Protein AF-A0A7V2DHE0-F1 (afdb_monomer)

Structure (mmCIF, N/CA/C/O backbone):
data_AF-A0A7V2DHE0-F1
#
_entry.id   AF-A0A7V2DHE0-F1
#
loop_
_atom_site.group_PDB
_atom_site.id
_atom_site.type_symbol
_atom_site.label_atom_id
_atom_site.label_alt_id
_atom_site.label_comp_id
_atom_site.label_asym_id
_atom_site.label_entity_id
_atom_site.label_seq_id
_atom_site.pdbx_PDB_ins_code
_atom_site.Cartn_x
_atom_site.Cartn_y
_atom_site.Cartn_z
_atom_site.occupancy
_atom_site.B_iso_or_equiv
_atom_site.auth_seq_id
_atom_site.auth_comp_id
_atom_site.auth_asym_id
_atom_site.auth_atom_id
_atom_site.pdbx_PDB_model_num
ATOM 1 N N . MET A 1 1 ? -11.440 -14.604 -22.301 1.00 36.59 1 MET A N 1
ATOM 2 C CA . MET A 1 1 ? -11.048 -14.947 -20.916 1.00 36.59 1 MET A CA 1
ATOM 3 C C . MET A 1 1 ? -11.061 -13.675 -20.069 1.00 36.59 1 MET A C 1
ATOM 5 O O . MET A 1 1 ? -10.007 -13.127 -19.804 1.00 36.59 1 MET A O 1
ATOM 9 N N . GLY A 1 2 ? -12.243 -13.151 -19.722 1.00 40.34 2 GLY A N 1
ATOM 10 C CA . GLY A 1 2 ? -12.380 -11.818 -19.103 1.00 40.34 2 GLY A CA 1
ATOM 11 C C . GLY A 1 2 ? -13.391 -11.744 -17.956 1.00 40.34 2 GLY A C 1
ATOM 12 O O . GLY A 1 2 ? -13.823 -10.658 -17.598 1.00 40.34 2 GLY A O 1
ATOM 13 N N . GLU A 1 3 ? -13.788 -12.885 -17.387 1.00 38.72 3 GLU A N 1
ATOM 14 C CA . GLU A 1 3 ? -14.808 -12.954 -16.323 1.00 38.72 3 GLU A CA 1
ATOM 15 C C . GLU A 1 3 ? -14.243 -13.371 -14.950 1.00 38.72 3 GLU A C 1
ATOM 17 O O . GLU A 1 3 ? -14.997 -13.620 -14.016 1.00 38.72 3 GLU A O 1
ATOM 22 N N . VAL A 1 4 ? -12.915 -13.407 -14.778 1.00 37.34 4 VAL A N 1
ATOM 23 C CA . VAL A 1 4 ? -12.253 -13.978 -13.580 1.00 37.34 4 VAL A CA 1
ATOM 24 C C . VAL A 1 4 ? -11.624 -12.903 -12.677 1.00 37.34 4 VAL A C 1
ATOM 26 O O . VAL A 1 4 ? -10.609 -13.127 -12.030 1.00 37.34 4 VAL A O 1
ATOM 29 N N . 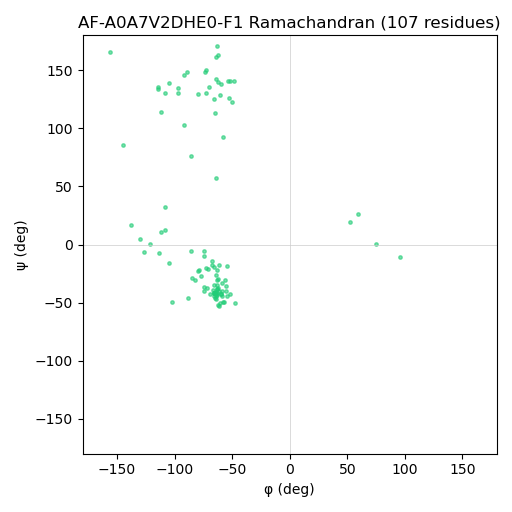LEU A 1 5 ? -12.216 -11.708 -12.612 1.00 39.50 5 LEU A N 1
ATOM 30 C CA . LEU A 1 5 ? -11.817 -10.680 -11.632 1.00 39.50 5 LEU A CA 1
ATOM 31 C C . LEU A 1 5 ? -12.956 -10.230 -10.711 1.00 39.50 5 LEU A C 1
ATOM 33 O O . LEU A 1 5 ? -12.734 -9.419 -9.821 1.00 39.50 5 LEU A O 1
ATOM 37 N N . LYS A 1 6 ? -14.165 -10.791 -10.849 1.00 41.66 6 LYS A N 1
ATOM 38 C CA . LYS A 1 6 ? -15.304 -10.429 -9.986 1.00 41.66 6 LYS A CA 1
ATOM 39 C C . LYS A 1 6 ? -15.384 -11.210 -8.668 1.00 41.66 6 LYS A C 1
ATOM 41 O O . LYS A 1 6 ? -16.233 -10.889 -7.848 1.00 41.66 6 LYS A O 1
ATOM 46 N N . SER A 1 7 ? -14.529 -12.212 -8.439 1.00 34.78 7 SER A N 1
ATOM 47 C CA . SER A 1 7 ? -14.656 -13.102 -7.268 1.00 34.78 7 SER A CA 1
ATOM 48 C C . SER A 1 7 ? -13.386 -13.306 -6.437 1.00 34.78 7 SER A C 1
ATOM 50 O O . SER A 1 7 ? -13.404 -14.138 -5.533 1.00 34.78 7 SER A O 1
ATOM 52 N N . LYS A 1 8 ? -12.276 -12.613 -6.731 1.00 41.91 8 LYS A N 1
ATOM 53 C CA . LYS A 1 8 ? -11.008 -12.834 -6.006 1.00 41.91 8 LYS A CA 1
ATOM 54 C C . LYS A 1 8 ? -10.933 -12.145 -4.646 1.00 41.91 8 LYS A C 1
ATOM 56 O O . LYS A 1 8 ? -10.194 -12.619 -3.791 1.00 41.91 8 LYS A O 1
ATOM 61 N N . TYR A 1 9 ? -11.717 -11.095 -4.427 1.00 44.19 9 TYR A N 1
ATOM 62 C CA . TYR A 1 9 ? -11.903 -10.547 -3.092 1.00 44.19 9 TYR A CA 1
ATOM 63 C C . TYR A 1 9 ? -13.126 -11.232 -2.497 1.00 44.19 9 TYR A C 1
ATOM 65 O O . TYR A 1 9 ? -14.248 -10.942 -2.925 1.00 44.19 9 TYR A O 1
ATOM 73 N N . PRO A 1 10 ? -12.956 -12.208 -1.589 1.00 44.38 10 PRO A N 1
ATOM 74 C CA . PRO A 1 10 ? -14.096 -12.730 -0.862 1.00 44.38 10 PRO A CA 1
ATOM 75 C C . PRO A 1 10 ? -14.843 -11.543 -0.249 1.00 44.38 10 PRO A C 1
ATOM 77 O O . PRO A 1 10 ? -14.216 -10.602 0.234 1.00 44.38 10 PRO A O 1
ATOM 80 N N . MET A 1 11 ? -16.176 -11.601 -0.266 1.00 47.59 11 MET A N 1
ATOM 81 C CA . MET A 1 11 ? -17.062 -10.747 0.532 1.00 47.59 11 MET A CA 1
ATOM 82 C C . MET A 1 11 ? -16.817 -11.042 2.026 1.00 47.59 11 MET A C 1
ATOM 84 O O . MET A 1 11 ? -17.699 -11.502 2.753 1.00 47.59 11 MET A O 1
ATOM 88 N N . ILE A 1 12 ? -15.574 -10.887 2.483 1.00 53.31 12 ILE A N 1
ATOM 89 C CA . ILE A 1 12 ? -15.214 -10.862 3.884 1.00 53.31 12 ILE A CA 1
ATOM 90 C C . ILE A 1 12 ? -15.908 -9.610 4.364 1.00 53.31 12 ILE A C 1
ATOM 92 O O . ILE A 1 12 ? -15.577 -8.513 3.938 1.00 53.31 12 ILE A O 1
ATOM 96 N N . ARG A 1 13 ? -16.911 -9.782 5.223 1.00 61.75 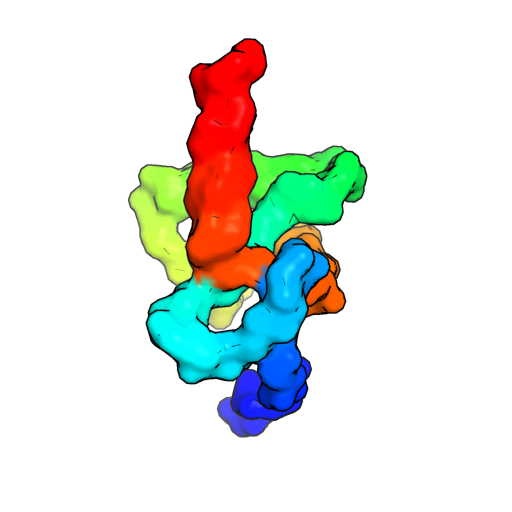13 ARG A N 1
ATOM 97 C CA . ARG A 1 13 ? -17.417 -8.676 6.029 1.00 61.75 13 ARG A CA 1
ATOM 98 C C . ARG A 1 13 ? -16.229 -8.159 6.824 1.00 61.75 13 ARG A C 1
ATOM 100 O O . ARG A 1 13 ? -15.907 -8.730 7.874 1.00 61.75 13 ARG A O 1
ATOM 107 N N . ASN A 1 14 ? -15.540 -7.161 6.281 1.00 73.75 14 ASN A N 1
ATOM 108 C CA . ASN A 1 14 ? -14.374 -6.601 6.914 1.00 73.75 14 ASN A CA 1
ATOM 109 C C . ASN A 1 14 ? -14.814 -6.064 8.265 1.00 73.75 14 ASN A C 1
ATOM 111 O O . ASN A 1 14 ? -15.912 -5.528 8.429 1.00 73.75 14 ASN A O 1
ATOM 115 N N . LYS A 1 15 ? -13.979 -6.304 9.270 1.00 86.69 15 LYS A N 1
ATOM 116 C CA . LYS A 1 15 ? -14.180 -5.746 10.599 1.00 86.69 15 LYS A CA 1
ATOM 117 C C . LYS A 1 15 ? -13.050 -4.790 10.870 1.00 86.69 15 LYS A C 1
ATOM 119 O O . LYS A 1 15 ? -11.896 -5.160 10.661 1.00 86.69 15 LYS A O 1
ATOM 124 N N . CYS A 1 16 ? -13.392 -3.619 11.387 1.00 87.56 16 CYS A N 1
ATOM 125 C CA . CYS A 1 16 ? -12.423 -2.668 11.879 1.00 87.56 16 CYS A CA 1
ATOM 126 C C . CYS A 1 16 ? -11.519 -3.386 12.881 1.00 87.56 16 CYS A C 1
ATOM 128 O O . CYS A 1 16 ? -12.008 -4.006 13.830 1.00 87.56 16 CYS A O 1
ATOM 130 N N . ARG A 1 17 ? -10.204 -3.322 12.673 1.00 86.50 17 ARG A N 1
ATOM 131 C CA . ARG A 1 17 ? -9.240 -3.979 13.562 1.00 86.50 17 ARG A CA 1
ATOM 132 C C . ARG A 1 17 ? -9.295 -3.430 14.992 1.00 86.50 17 ARG A C 1
ATOM 134 O O . ARG A 1 17 ? -9.011 -4.173 15.922 1.00 86.50 17 ARG A O 1
ATOM 141 N N . ASP A 1 18 ? -9.662 -2.155 15.141 1.00 88.12 18 ASP A N 1
ATOM 142 C CA . ASP A 1 18 ? -9.610 -1.432 16.413 1.00 88.12 18 ASP A CA 1
ATOM 143 C C . ASP A 1 18 ? -10.901 -1.592 17.225 1.00 88.12 18 ASP A C 1
ATOM 145 O O . ASP A 1 18 ? -10.847 -1.848 18.423 1.00 88.12 18 ASP A O 1
ATOM 149 N N . CYS A 1 19 ? -12.070 -1.434 16.594 1.00 88.56 19 CYS A N 1
ATOM 150 C CA . CYS A 1 19 ? -13.363 -1.470 17.292 1.00 88.56 19 CYS A CA 1
ATOM 151 C C . CYS A 1 19 ? -14.248 -2.669 16.924 1.00 88.56 19 CYS A C 1
ATOM 153 O O . CYS A 1 19 ? -15.303 -2.858 17.522 1.00 88.56 19 CYS A O 1
ATOM 155 N N . GLY A 1 20 ? -13.862 -3.478 15.933 1.00 87.00 20 GLY A N 1
ATOM 156 C CA . GLY A 1 20 ? -14.632 -4.644 15.491 1.00 87.00 20 GLY A CA 1
ATOM 157 C C . GLY A 1 20 ? -15.885 -4.342 14.657 1.00 87.00 20 GLY A C 1
ATOM 158 O O . GLY A 1 20 ? -16.561 -5.298 14.259 1.00 87.00 20 GLY A O 1
ATOM 159 N N . LYS A 1 21 ? -16.183 -3.06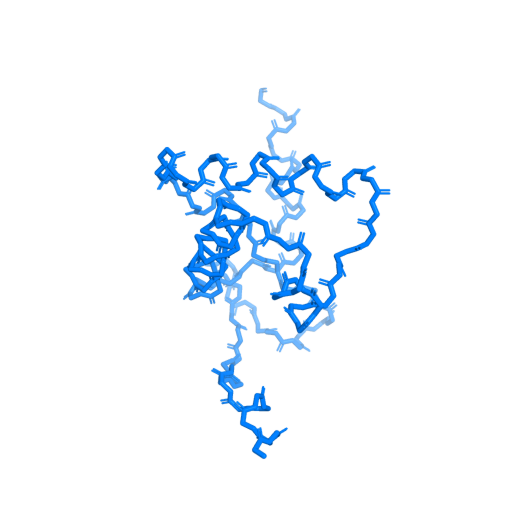1 14.377 1.00 88.12 21 LYS A N 1
ATOM 160 C CA . LYS A 1 21 ? -17.297 -2.597 13.523 1.00 88.12 21 LYS A CA 1
ATOM 161 C C . LYS A 1 21 ? -17.260 -3.263 12.149 1.00 88.12 21 LYS A C 1
ATOM 163 O O . LYS A 1 21 ? -16.166 -3.446 11.621 1.00 88.12 21 LYS A O 1
ATOM 168 N N . ARG A 1 22 ? -18.411 -3.645 11.580 1.00 84.69 22 ARG A N 1
ATOM 169 C CA . ARG A 1 22 ? -18.472 -4.314 10.270 1.00 84.69 22 ARG A CA 1
ATOM 170 C C . ARG A 1 22 ? -18.643 -3.308 9.141 1.00 84.69 22 ARG A C 1
ATOM 172 O O . ARG A 1 22 ? -19.316 -2.297 9.300 1.00 84.69 22 ARG A O 1
ATOM 179 N N . GLU A 1 23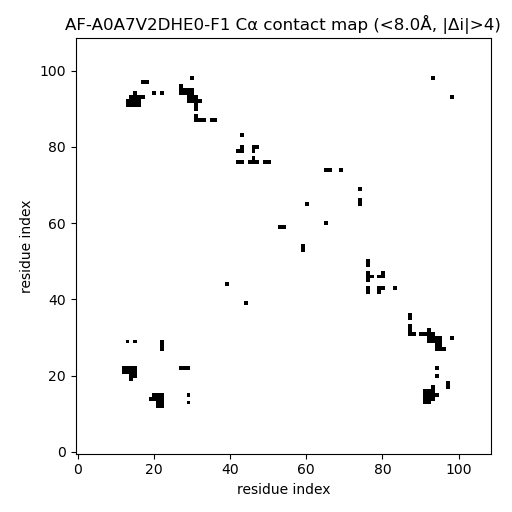 ? -18.047 -3.621 8.003 1.00 74.31 23 GLU A N 1
ATOM 180 C CA . GLU A 1 23 ? -18.235 -2.867 6.769 1.00 74.31 23 GLU A CA 1
ATOM 181 C C . GLU A 1 23 ? -19.715 -2.888 6.360 1.00 74.31 23 GLU A C 1
ATOM 183 O O . GLU A 1 23 ? -20.345 -3.951 6.343 1.00 74.31 23 GLU A O 1
ATOM 188 N N . GLY A 1 24 ? -20.272 -1.701 6.105 1.00 72.56 24 GLY A N 1
ATOM 189 C CA . GLY A 1 24 ? -21.705 -1.480 5.883 1.00 72.56 24 GLY A CA 1
ATOM 190 C C . GLY A 1 24 ? -22.499 -1.038 7.122 1.00 72.56 24 GLY A C 1
ATOM 191 O O . GLY A 1 24 ? -23.637 -0.599 6.965 1.00 72.56 24 GLY A O 1
ATOM 192 N N . ASP A 1 25 ? -21.920 -1.092 8.328 1.00 67.88 25 ASP A N 1
ATOM 193 C CA . ASP A 1 25 ? -22.527 -0.487 9.521 1.00 67.88 25 ASP A CA 1
ATOM 194 C C . ASP A 1 25 ? -22.267 1.040 9.520 1.00 67.88 25 ASP A C 1
ATOM 196 O O . ASP A 1 25 ? -21.137 1.499 9.349 1.00 67.88 25 ASP A O 1
ATOM 200 N N . ASP A 1 26 ? -23.318 1.841 9.709 1.00 70.38 26 ASP A N 1
ATOM 201 C CA . ASP A 1 26 ? -23.336 3.320 9.771 1.00 70.38 26 ASP A CA 1
ATOM 202 C C . ASP A 1 26 ? -22.672 4.096 8.613 1.00 70.38 26 ASP A C 1
ATOM 204 O O . ASP A 1 26 ? -22.380 5.277 8.773 1.00 70.38 26 ASP A O 1
ATOM 208 N N . SER A 1 27 ? -22.461 3.481 7.446 1.00 74.19 27 SER A N 1
ATOM 209 C CA . SER A 1 27 ? -21.794 4.118 6.288 1.00 74.19 27 SER A CA 1
ATOM 210 C C . SER A 1 27 ? -20.360 4.610 6.562 1.00 74.19 27 SER A C 1
ATOM 212 O O . SER A 1 27 ? -19.908 5.537 5.902 1.00 74.19 27 SER A O 1
ATOM 214 N N . ASP A 1 28 ? -19.652 4.008 7.527 1.00 78.44 28 ASP A N 1
ATOM 215 C CA . ASP A 1 28 ? -18.217 4.273 7.735 1.00 78.44 28 ASP A CA 1
ATOM 216 C C . ASP A 1 28 ? -17.404 3.670 6.580 1.00 78.44 28 ASP A C 1
ATOM 218 O O . ASP A 1 28 ? -17.577 2.486 6.263 1.00 78.44 28 ASP A O 1
ATOM 222 N N . ASP A 1 29 ? -16.440 4.427 6.056 1.00 81.56 29 ASP A N 1
ATOM 223 C CA . ASP A 1 29 ? -15.438 3.902 5.128 1.00 81.56 29 ASP A CA 1
ATOM 224 C C . ASP A 1 29 ? -14.407 3.022 5.855 1.00 81.56 29 ASP A C 1
ATOM 226 O O . ASP A 1 29 ? -14.088 3.220 7.032 1.00 81.56 29 ASP A O 1
ATOM 230 N N . PHE A 1 30 ? -13.881 2.008 5.162 1.00 83.88 30 PHE A N 1
ATOM 231 C CA . PHE A 1 30 ? -12.899 1.062 5.699 1.00 83.88 30 PHE A CA 1
ATOM 232 C C . PHE A 1 30 ? -11.550 1.280 5.009 1.00 83.88 30 PHE A C 1
ATOM 234 O O . PHE A 1 30 ? -11.392 1.061 3.812 1.00 83.88 30 PHE A O 1
ATOM 241 N N . ILE A 1 31 ? -10.568 1.728 5.788 1.00 82.75 31 ILE A N 1
ATOM 242 C CA . ILE A 1 31 ? -9.289 2.256 5.318 1.00 82.75 31 ILE A CA 1
ATOM 243 C C . ILE A 1 31 ? -8.174 1.251 5.628 1.00 82.75 31 ILE A C 1
ATOM 245 O O . ILE A 1 31 ? -8.025 0.787 6.766 1.00 82.75 31 ILE A O 1
ATOM 249 N N . HIS A 1 32 ? -7.362 0.942 4.618 1.00 81.44 32 HIS A N 1
ATOM 250 C CA . HIS A 1 32 ? -6.071 0.280 4.788 1.00 81.44 32 HIS A CA 1
ATOM 251 C C . HIS A 1 32 ? -4.967 1.338 4.796 1.00 81.44 32 HIS A C 1
ATOM 253 O O . HIS A 1 32 ? -4.927 2.206 3.927 1.00 81.44 32 HIS A O 1
ATOM 259 N N . THR A 1 33 ? -4.080 1.277 5.780 1.00 73.56 33 THR A N 1
ATOM 260 C CA . THR A 1 33 ? -3.047 2.289 6.012 1.00 73.56 33 THR A CA 1
ATOM 261 C C . THR A 1 33 ? -1.663 1.699 5.779 1.00 73.56 33 THR A C 1
ATOM 263 O O . THR A 1 33 ? -1.363 0.594 6.233 1.00 73.56 33 THR A O 1
ATOM 266 N N . PHE A 1 34 ? -0.800 2.437 5.078 1.00 68.25 34 PHE A N 1
ATOM 267 C CA . PHE A 1 34 ? 0.583 2.013 4.836 1.00 68.25 34 PHE A CA 1
ATOM 268 C C . PHE A 1 34 ? 1.401 1.884 6.127 1.00 68.25 34 PHE A C 1
ATOM 270 O O . PHE A 1 34 ? 2.331 1.086 6.153 1.00 68.25 34 PHE A O 1
ATOM 277 N N . ASP A 1 35 ? 1.000 2.555 7.212 1.00 66.25 35 ASP A N 1
ATOM 278 C CA . ASP A 1 35 ? 1.578 2.418 8.562 1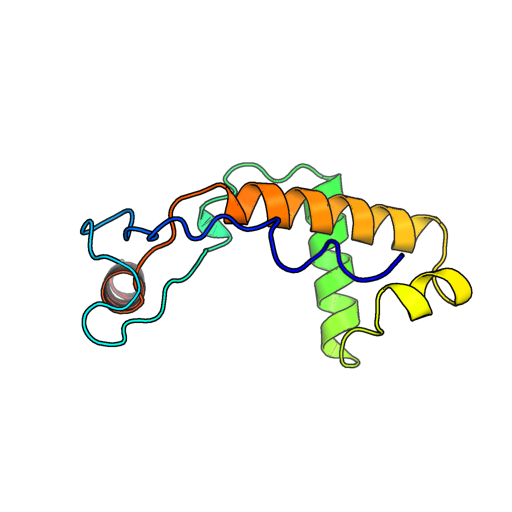.00 66.25 35 ASP A CA 1
ATOM 279 C C . ASP A 1 35 ? 1.590 0.963 9.068 1.00 66.25 35 ASP A C 1
ATOM 281 O O . ASP A 1 35 ? 2.310 0.595 9.995 1.00 66.25 35 ASP A O 1
ATOM 285 N N . GLU A 1 36 ? 0.782 0.098 8.461 1.00 64.00 36 GLU A N 1
ATOM 286 C CA . GLU A 1 36 ? 0.736 -1.324 8.773 1.00 64.00 36 GLU A CA 1
ATOM 287 C C . GLU A 1 36 ? 1.885 -2.109 8.144 1.00 64.00 36 GLU A C 1
ATOM 289 O O . GLU A 1 36 ? 2.212 -3.208 8.598 1.00 64.00 36 GLU A O 1
ATOM 294 N N . LEU A 1 37 ? 2.494 -1.593 7.086 1.00 68.06 37 LEU A N 1
ATOM 295 C CA . LEU A 1 37 ? 3.612 -2.218 6.400 1.00 68.06 37 LEU A CA 1
ATOM 296 C C . LEU A 1 37 ? 4.900 -1.813 7.127 1.00 68.06 37 LEU A C 1
ATOM 298 O O . LEU A 1 37 ? 5.636 -0.944 6.683 1.00 68.06 37 LEU A O 1
ATOM 302 N N . VAL A 1 38 ? 5.140 -2.442 8.284 1.00 61.94 38 VAL A N 1
ATOM 303 C CA . VAL A 1 38 ? 6.195 -2.033 9.236 1.00 61.94 38 VAL A CA 1
ATOM 304 C C . VAL A 1 38 ? 7.620 -2.242 8.706 1.00 61.94 38 VAL A C 1
ATOM 306 O O . VAL A 1 38 ? 8.549 -1.640 9.218 1.00 61.94 38 VAL A O 1
ATOM 309 N N . ASP A 1 39 ? 7.810 -3.004 7.633 1.00 73.56 39 ASP A N 1
ATOM 310 C CA . ASP A 1 39 ? 9.135 -3.278 7.079 1.00 73.56 39 ASP A CA 1
ATOM 311 C C . ASP A 1 39 ? 9.040 -3.369 5.555 1.00 73.56 39 ASP A C 1
ATOM 313 O O . ASP A 1 39 ? 8.838 -4.450 4.991 1.00 73.56 39 ASP A O 1
ATOM 317 N N . LEU A 1 40 ? 9.120 -2.218 4.884 1.00 82.31 40 LEU A N 1
ATOM 318 C CA . LEU A 1 40 ? 9.287 -2.192 3.433 1.00 82.31 40 LEU A CA 1
ATOM 319 C C . LEU A 1 40 ? 10.714 -2.614 3.085 1.00 82.31 40 LEU A C 1
ATOM 321 O O . LEU A 1 40 ? 11.681 -2.067 3.626 1.00 82.31 40 LEU A O 1
ATOM 325 N N . SER A 1 41 ? 10.848 -3.557 2.156 1.00 88.44 41 SER A N 1
ATOM 326 C CA . SER A 1 41 ? 12.145 -3.860 1.552 1.00 88.44 41 SER A CA 1
ATOM 327 C C . SER A 1 41 ? 12.668 -2.655 0.756 1.00 88.44 41 SER A C 1
ATOM 329 O O . SER A 1 41 ? 11.910 -1.760 0.382 1.00 88.44 41 SER A O 1
ATOM 331 N N . GLU A 1 42 ? 13.969 -2.624 0.462 1.00 89.19 42 GLU A N 1
ATOM 332 C CA . GLU A 1 42 ? 14.548 -1.562 -0.378 1.00 89.19 42 GLU A CA 1
ATOM 333 C C . GLU A 1 42 ? 13.899 -1.502 -1.769 1.00 89.19 42 GLU A C 1
ATOM 335 O O . GLU A 1 42 ? 13.726 -0.418 -2.324 1.00 89.19 42 GLU A O 1
ATOM 340 N N . ASP A 1 43 ? 13.477 -2.646 -2.311 1.00 87.62 43 ASP A N 1
ATOM 341 C CA . ASP A 1 43 ? 12.773 -2.706 -3.594 1.00 87.62 43 ASP A CA 1
ATOM 342 C C . ASP A 1 43 ? 11.342 -2.162 -3.482 1.00 87.62 43 ASP A C 1
ATOM 344 O O . ASP A 1 43 ? 10.877 -1.461 -4.381 1.00 87.62 43 ASP A O 1
ATOM 348 N N . GLU A 1 44 ? 10.660 -2.420 -2.361 1.00 88.88 44 GLU A N 1
ATOM 349 C CA . GLU A 1 44 ? 9.328 -1.871 -2.074 1.00 88.88 44 GLU A CA 1
ATOM 350 C C . GLU A 1 44 ? 9.371 -0.352 -1.903 1.00 88.88 44 GLU A C 1
ATOM 352 O O . GLU A 1 44 ? 8.524 0.345 -2.456 1.00 88.88 44 GLU A O 1
ATOM 357 N N . LYS A 1 45 ? 10.388 0.178 -1.216 1.00 88.44 45 LYS A N 1
ATOM 358 C CA . LYS A 1 45 ? 10.591 1.630 -1.087 1.00 88.44 45 LYS A CA 1
ATOM 359 C C . LYS A 1 45 ? 10.800 2.286 -2.447 1.00 88.44 45 LYS A C 1
ATOM 361 O O . LYS A 1 45 ? 10.077 3.219 -2.781 1.00 88.44 45 LYS A O 1
ATOM 366 N N . LYS A 1 46 ? 11.715 1.748 -3.261 1.00 89.69 46 LYS A N 1
ATOM 367 C CA . LYS A 1 46 ? 11.983 2.260 -4.615 1.00 89.69 46 LYS A CA 1
ATOM 368 C C . LYS A 1 46 ? 10.746 2.220 -5.504 1.00 89.69 46 LYS A C 1
ATOM 370 O O . LYS A 1 46 ? 10.507 3.152 -6.262 1.00 89.69 46 LYS A O 1
ATOM 375 N N . ALA A 1 47 ? 9.950 1.154 -5.419 1.00 87.62 47 ALA A N 1
ATOM 376 C CA . ALA A 1 47 ? 8.716 1.047 -6.187 1.00 87.62 47 ALA A CA 1
ATOM 377 C C . ALA A 1 47 ? 7.662 2.076 -5.740 1.00 87.62 47 ALA A C 1
ATOM 379 O O . ALA A 1 47 ? 7.004 2.676 -6.588 1.00 87.62 47 ALA A O 1
ATOM 380 N N . CYS A 1 48 ? 7.533 2.332 -4.433 1.00 85.75 48 CYS A N 1
ATOM 381 C CA . CYS A 1 48 ? 6.666 3.386 -3.898 1.00 85.75 48 CYS A CA 1
ATOM 382 C C . CYS A 1 48 ? 7.122 4.796 -4.306 1.00 85.75 48 CYS A C 1
ATOM 384 O O . CYS A 1 48 ? 6.287 5.630 -4.661 1.00 85.75 48 CYS A O 1
ATOM 386 N N . GLU A 1 49 ? 8.428 5.070 -4.272 1.00 88.00 49 GLU A N 1
ATOM 387 C CA . GLU A 1 49 ? 9.011 6.340 -4.727 1.00 88.00 49 GLU A CA 1
ATOM 388 C C . GLU A 1 49 ? 8.732 6.562 -6.215 1.00 88.00 49 GLU A C 1
ATOM 390 O O . GLU A 1 49 ? 8.110 7.558 -6.582 1.00 88.00 49 GLU A O 1
ATOM 395 N N . TRP A 1 50 ? 9.068 5.576 -7.052 1.00 87.62 50 TRP A N 1
ATOM 396 C CA . TRP A 1 50 ? 8.778 5.597 -8.485 1.00 87.62 50 TRP A CA 1
ATOM 397 C C . TRP A 1 50 ? 7.287 5.831 -8.773 1.00 87.62 50 TRP A C 1
ATOM 399 O O . TRP A 1 50 ? 6.927 6.653 -9.618 1.00 87.62 50 TRP A O 1
ATOM 409 N N . PHE A 1 51 ? 6.398 5.150 -8.046 1.00 83.56 51 PHE A N 1
ATOM 410 C CA . PHE A 1 51 ? 4.955 5.334 -8.187 1.00 83.56 51 PHE A CA 1
ATOM 411 C C . PHE A 1 51 ? 4.513 6.754 -7.821 1.00 83.56 51 PHE A C 1
ATOM 413 O O . PHE A 1 51 ? 3.698 7.348 -8.525 1.00 83.56 51 PHE A O 1
ATOM 420 N N . SER A 1 52 ? 5.068 7.321 -6.749 1.00 81.62 52 SER A N 1
ATOM 421 C CA . SER A 1 52 ? 4.755 8.681 -6.294 1.00 81.62 52 SER A CA 1
ATOM 422 C C . SER A 1 52 ? 5.192 9.738 -7.315 1.00 81.62 52 SER A C 1
ATOM 424 O O . SER A 1 52 ? 4.451 10.684 -7.597 1.00 81.62 52 SER A O 1
ATOM 426 N N . GLU A 1 53 ? 6.367 9.553 -7.919 1.00 82.75 53 GLU A N 1
ATOM 427 C CA . GLU A 1 53 ? 6.879 10.394 -9.008 1.00 82.75 53 GLU A CA 1
ATOM 428 C C . GLU A 1 53 ? 6.036 10.282 -10.290 1.00 82.75 53 GLU A C 1
ATOM 430 O O . GLU A 1 53 ? 5.841 11.271 -10.994 1.00 82.75 53 GLU A O 1
ATOM 435 N N . LYS A 1 54 ? 5.487 9.101 -10.601 1.00 75.00 54 LYS A N 1
ATOM 436 C CA . LYS A 1 54 ? 4.599 8.913 -11.763 1.00 75.00 54 LYS A CA 1
ATOM 437 C C . LYS A 1 54 ? 3.204 9.504 -11.542 1.00 75.00 54 LYS A C 1
ATOM 439 O O . LYS A 1 54 ? 2.657 10.131 -12.446 1.00 75.00 54 LYS A O 1
ATOM 444 N N . MET A 1 55 ? 2.649 9.352 -10.339 1.00 67.31 55 MET A N 1
ATOM 445 C CA . MET A 1 55 ? 1.307 9.833 -9.981 1.00 67.31 55 MET A CA 1
ATOM 446 C C . MET A 1 55 ? 1.211 11.351 -9.828 1.00 67.31 55 MET A C 1
ATOM 448 O O . MET A 1 55 ? 0.120 11.912 -9.910 1.00 67.31 55 MET A O 1
ATOM 452 N N . THR A 1 56 ? 2.336 12.034 -9.617 1.00 61.09 56 THR A N 1
ATOM 453 C CA . THR A 1 56 ? 2.381 13.503 -9.594 1.00 61.09 56 THR A CA 1
ATOM 454 C C . THR A 1 56 ? 2.268 14.126 -10.991 1.00 61.09 56 THR A C 1
ATOM 456 O O . THR A 1 56 ? 2.065 15.335 -11.092 1.00 61.09 56 THR A O 1
ATOM 459 N N . GLY A 1 57 ? 2.350 13.316 -12.057 1.00 57.16 57 GLY A N 1
ATOM 460 C CA . GLY A 1 57 ? 2.285 13.761 -13.450 1.00 57.16 57 GLY A CA 1
ATOM 461 C C . GLY A 1 57 ? 0.942 13.515 -14.144 1.00 57.16 57 GLY A C 1
ATOM 462 O O . GLY A 1 57 ? 0.416 14.442 -14.750 1.00 57.16 57 GLY A O 1
ATOM 463 N N . GLU A 1 58 ? 0.375 12.305 -14.069 1.00 54.44 58 GLU A N 1
ATOM 464 C CA . GLU A 1 58 ? -0.868 11.909 -14.763 1.00 54.44 58 GLU A CA 1
ATOM 465 C C . GLU A 1 58 ? -1.570 10.727 -14.051 1.00 54.44 58 GLU A C 1
ATOM 467 O O . GLU A 1 58 ? -0.978 10.052 -13.208 1.00 54.44 58 GLU A O 1
ATOM 472 N N . ALA A 1 59 ? -2.843 10.460 -14.384 1.00 56.22 59 ALA A N 1
ATOM 473 C CA . ALA A 1 59 ? -3.574 9.283 -13.898 1.00 56.22 59 ALA A CA 1
ATOM 474 C C . ALA A 1 59 ? -2.938 7.982 -14.423 1.00 56.22 59 ALA A C 1
ATOM 476 O O . ALA A 1 59 ? -2.512 7.937 -15.577 1.00 56.22 59 ALA A O 1
ATOM 477 N N . LEU A 1 60 ? -2.908 6.922 -13.599 1.00 54.84 60 LEU A N 1
ATOM 478 C CA . LEU A 1 60 ? -2.317 5.631 -13.979 1.00 54.84 60 LEU A CA 1
ATOM 479 C C . LEU A 1 60 ? -2.845 5.158 -15.338 1.00 54.84 60 LEU A C 1
ATOM 481 O O . LEU A 1 60 ? -4.060 4.976 -15.479 1.00 54.84 60 LEU A O 1
ATOM 485 N N . PRO A 1 61 ? -1.965 4.906 -16.321 1.00 52.94 61 PRO A N 1
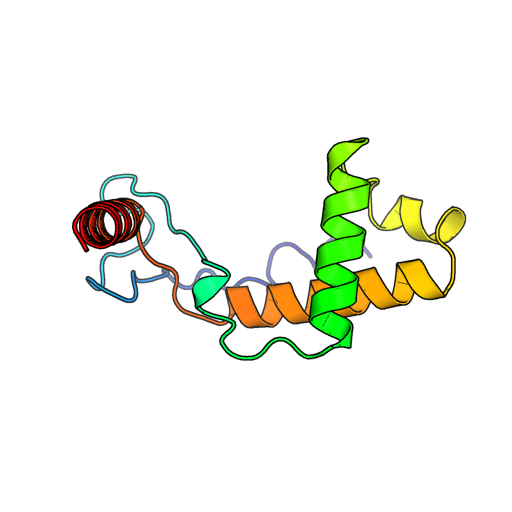ATOM 486 C CA . PRO A 1 61 ? -2.371 4.167 -17.496 1.00 52.94 61 PRO A CA 1
ATOM 487 C C . PRO A 1 61 ? -2.793 2.764 -17.059 1.00 52.94 61 PRO A C 1
ATOM 489 O O . PRO A 1 61 ? -2.181 2.150 -16.185 1.00 52.94 61 PRO A O 1
ATOM 492 N N . ASP A 1 62 ? -3.862 2.269 -17.675 1.00 57.19 62 ASP A N 1
ATOM 493 C CA . ASP A 1 62 ? -4.338 0.903 -17.489 1.00 57.19 62 ASP A CA 1
ATOM 494 C C . ASP A 1 62 ? -3.168 -0.094 -17.631 1.00 57.19 62 ASP A C 1
ATOM 496 O O . ASP A 1 62 ? -2.298 0.082 -18.489 1.00 57.19 62 ASP A O 1
ATOM 500 N N . ILE A 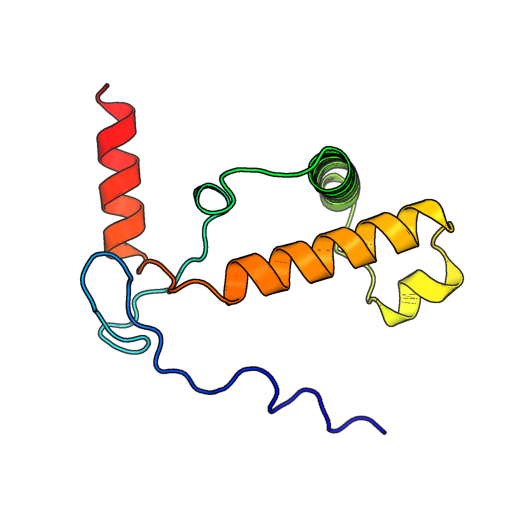1 63 ? -3.121 -1.145 -16.806 1.00 53.91 63 ILE A N 1
ATOM 501 C CA . ILE A 1 63 ? -2.024 -2.138 -16.795 1.00 53.91 63 ILE A CA 1
ATOM 502 C C . ILE A 1 63 ? -1.851 -2.771 -18.186 1.00 53.91 63 ILE A C 1
ATOM 504 O O . ILE A 1 63 ? -0.738 -3.080 -18.617 1.00 53.91 63 ILE A O 1
ATOM 508 N N . THR A 1 64 ? -2.943 -2.879 -18.946 1.00 53.00 64 THR A N 1
ATOM 509 C CA . THR A 1 64 ? -2.949 -3.312 -20.348 1.00 53.00 64 THR A CA 1
ATOM 510 C C . THR A 1 64 ? -2.212 -2.360 -21.300 1.00 53.00 64 THR A C 1
ATOM 512 O O . THR A 1 64 ? -1.692 -2.803 -22.322 1.00 53.00 64 THR A O 1
ATOM 515 N N . PHE A 1 65 ? -2.112 -1.072 -20.964 1.00 51.34 65 PHE A N 1
ATOM 516 C CA . PHE A 1 65 ? -1.323 -0.064 -21.680 1.00 51.34 65 PHE A CA 1
ATOM 517 C C . PHE A 1 65 ? 0.160 -0.081 -21.278 1.00 51.34 65 PHE A C 1
ATOM 519 O O . PHE A 1 65 ? 1.026 0.186 -22.110 1.00 51.34 65 PHE A O 1
ATOM 526 N N . MET A 1 66 ? 0.481 -0.455 -20.036 1.00 54.78 66 MET A N 1
ATOM 527 C CA . MET A 1 66 ? 1.862 -0.483 -19.535 1.00 54.78 66 MET A CA 1
ATOM 528 C C . MET A 1 66 ? 2.756 -1.489 -20.277 1.00 54.78 66 MET A C 1
ATOM 530 O O . MET A 1 66 ? 3.936 -1.224 -20.490 1.00 54.78 66 MET A O 1
ATOM 534 N N . GLY A 1 67 ? 2.197 -2.598 -20.773 1.00 56.44 67 GLY A N 1
ATOM 535 C CA . GLY A 1 67 ? 2.951 -3.618 -21.517 1.00 56.44 67 GLY A CA 1
ATOM 536 C C . GLY A 1 67 ? 3.609 -3.135 -22.821 1.00 56.44 67 GLY A C 1
ATOM 537 O O . GLY A 1 67 ? 4.524 -3.791 -23.312 1.00 56.44 67 GLY A O 1
ATOM 538 N N . HIS A 1 68 ? 3.177 -1.994 -23.372 1.00 55.94 68 HIS A N 1
ATOM 539 C CA . HIS A 1 68 ? 3.736 -1.418 -24.602 1.00 55.94 68 HIS A CA 1
ATOM 540 C C . HIS A 1 68 ? 4.643 -0.197 -24.376 1.00 55.94 68 HIS A C 1
ATOM 542 O O . HIS A 1 68 ? 5.393 0.159 -25.284 1.00 55.94 68 HIS A O 1
ATOM 548 N N . PHE A 1 69 ? 4.601 0.425 -23.192 1.00 61.59 69 PHE A N 1
ATOM 549 C CA . PHE A 1 69 ? 5.286 1.696 -22.912 1.00 61.59 69 PHE A CA 1
ATOM 550 C C . PHE A 1 69 ? 6.199 1.665 -21.682 1.00 61.59 69 PHE A C 1
ATOM 552 O O . PHE A 1 69 ? 6.915 2.636 -21.449 1.00 61.59 69 PHE A O 1
ATOM 559 N N . CYS A 1 70 ? 6.207 0.573 -20.915 1.00 68.06 70 CYS A N 1
ATOM 560 C CA . CYS A 1 70 ? 7.045 0.446 -19.730 1.00 68.06 70 CYS A CA 1
ATOM 561 C C . CYS A 1 70 ? 8.340 -0.313 -20.016 1.00 68.06 70 CYS A C 1
ATOM 563 O O . CYS A 1 70 ? 8.363 -1.377 -20.638 1.00 68.06 70 CYS A O 1
ATOM 565 N N . SER A 1 71 ? 9.436 0.239 -19.513 1.00 82.19 71 SER A N 1
ATOM 566 C CA . SER A 1 71 ? 10.722 -0.437 -19.427 1.00 82.19 71 SER A CA 1
ATOM 567 C C . SER A 1 71 ? 10.644 -1.668 -18.515 1.00 82.19 71 SER A C 1
ATOM 569 O O . SER A 1 71 ? 9.742 -1.822 -17.689 1.00 82.19 71 SER A O 1
ATOM 571 N N . LYS A 1 72 ? 11.639 -2.555 -18.630 1.00 82.38 72 LYS A N 1
ATOM 572 C CA . LYS A 1 72 ? 11.759 -3.736 -17.762 1.00 82.38 72 LYS A CA 1
ATOM 573 C C . LYS A 1 72 ? 11.777 -3.364 -16.271 1.00 82.38 72 LYS A C 1
ATOM 575 O O . LYS A 1 72 ? 11.233 -4.110 -15.466 1.00 82.38 72 LYS A O 1
ATOM 580 N N . GLU A 1 73 ? 12.393 -2.239 -15.917 1.00 84.75 73 GLU A N 1
ATOM 581 C CA . GLU A 1 73 ? 12.462 -1.745 -14.535 1.00 84.75 73 GLU A CA 1
ATOM 582 C C . GLU A 1 73 ? 11.093 -1.270 -14.035 1.00 84.75 73 GLU A C 1
ATOM 584 O O . GLU A 1 73 ? 10.675 -1.640 -12.942 1.00 84.75 73 GLU A O 1
ATOM 589 N N . GLU A 1 74 ? 10.333 -0.556 -14.865 1.00 83.25 74 GLU A N 1
ATOM 590 C CA . GLU A 1 74 ? 8.971 -0.122 -14.528 1.00 83.25 74 GLU A CA 1
ATOM 591 C C . GLU A 1 74 ? 8.025 -1.311 -14.311 1.00 83.25 74 GLU A C 1
ATOM 593 O O . GLU A 1 74 ? 7.230 -1.304 -13.375 1.00 83.25 74 GLU A O 1
ATOM 598 N N . ILE A 1 75 ? 8.151 -2.374 -15.111 1.00 83.69 75 ILE A N 1
ATOM 599 C CA . ILE A 1 75 ? 7.377 -3.612 -14.913 1.00 83.69 75 ILE A CA 1
ATOM 600 C C . ILE A 1 75 ? 7.714 -4.269 -13.564 1.00 83.69 75 ILE A C 1
ATOM 602 O O . ILE A 1 75 ? 6.822 -4.782 -12.888 1.00 83.69 75 ILE A O 1
ATOM 606 N N . ILE A 1 76 ? 8.985 -4.241 -13.146 1.00 86.94 76 ILE A N 1
ATOM 607 C CA . ILE A 1 76 ? 9.400 -4.758 -11.833 1.00 86.94 76 ILE A CA 1
ATOM 608 C C . ILE A 1 76 ? 8.760 -3.933 -10.713 1.00 86.94 76 ILE A C 1
ATOM 610 O O . ILE A 1 76 ? 8.224 -4.517 -9.773 1.00 86.94 76 ILE A O 1
ATOM 614 N N . HIS A 1 77 ? 8.756 -2.601 -10.819 1.00 86.31 77 HIS A N 1
ATOM 615 C CA . HIS A 1 77 ? 8.103 -1.746 -9.826 1.00 86.31 77 HIS A CA 1
ATOM 616 C C . HIS A 1 77 ? 6.605 -2.038 -9.703 1.00 86.31 77 HIS A C 1
ATOM 618 O O . HIS A 1 77 ? 6.113 -2.167 -8.584 1.00 86.31 77 HIS A O 1
ATOM 624 N N . VAL A 1 78 ? 5.896 -2.230 -10.821 1.00 84.69 78 VAL A N 1
ATOM 625 C CA . VAL A 1 78 ? 4.478 -2.632 -10.802 1.00 84.69 78 VAL A CA 1
ATOM 626 C C . VAL A 1 78 ? 4.288 -3.944 -10.052 1.00 84.69 78 VAL A C 1
ATOM 628 O O . VAL A 1 78 ? 3.460 -4.006 -9.151 1.00 84.69 78 VAL A O 1
ATOM 631 N N . PHE A 1 79 ? 5.083 -4.969 -10.361 1.00 85.88 79 PHE A N 1
ATOM 632 C CA . PHE A 1 79 ? 4.966 -6.270 -9.700 1.00 85.88 79 PHE A CA 1
ATOM 633 C C . PHE A 1 79 ? 5.212 -6.182 -8.184 1.00 85.88 79 PHE A C 1
ATOM 635 O O . PHE A 1 79 ? 4.507 -6.801 -7.384 1.00 85.88 79 PHE A O 1
ATOM 642 N N . VAL A 1 80 ? 6.198 -5.379 -7.773 1.00 87.56 80 VAL A N 1
ATOM 643 C CA . VAL A 1 80 ? 6.482 -5.123 -6.356 1.00 87.56 80 VAL A CA 1
ATOM 644 C C . VAL A 1 80 ? 5.303 -4.415 -5.679 1.00 87.56 80 VAL A C 1
ATOM 646 O O . VAL A 1 80 ? 4.908 -4.812 -4.582 1.00 87.56 80 VAL A O 1
ATOM 649 N N . LEU A 1 81 ? 4.703 -3.415 -6.333 1.00 85.31 81 LEU A N 1
ATOM 650 C CA . LEU A 1 81 ? 3.535 -2.693 -5.818 1.00 85.31 81 LEU A CA 1
ATOM 651 C C . LEU A 1 81 ? 2.295 -3.582 -5.724 1.00 85.31 81 LEU A C 1
ATOM 653 O O . LEU A 1 81 ? 1.595 -3.520 -4.718 1.00 85.31 81 LEU A O 1
ATOM 657 N N . GLU A 1 82 ? 2.033 -4.429 -6.719 1.00 84.81 82 GLU A N 1
ATOM 658 C CA . GLU A 1 82 ? 0.925 -5.391 -6.684 1.00 84.81 82 GLU A CA 1
ATOM 659 C C . GLU A 1 82 ? 1.039 -6.307 -5.464 1.00 84.81 82 GLU A C 1
ATOM 661 O O . GLU A 1 82 ? 0.100 -6.414 -4.675 1.00 84.81 82 GLU A O 1
ATOM 666 N N . ASN A 1 83 ? 2.220 -6.891 -5.239 1.00 86.31 83 ASN A N 1
ATOM 667 C CA . ASN A 1 83 ? 2.473 -7.728 -4.069 1.00 86.31 83 ASN A CA 1
ATOM 668 C C . ASN A 1 83 ? 2.333 -6.944 -2.750 1.00 86.31 83 ASN A C 1
ATOM 670 O O . ASN A 1 83 ? 1.822 -7.464 -1.754 1.00 86.31 83 ASN A O 1
ATOM 674 N N . LEU A 1 84 ? 2.758 -5.677 -2.730 1.00 84.81 84 LEU A N 1
ATOM 675 C CA . LEU A 1 84 ? 2.612 -4.814 -1.561 1.00 84.81 84 LEU A CA 1
ATOM 676 C C . LEU A 1 84 ? 1.138 -4.508 -1.250 1.00 84.81 84 LEU A C 1
ATOM 678 O O . LEU A 1 84 ? 0.730 -4.559 -0.087 1.00 84.81 84 LEU A O 1
ATOM 682 N N . ILE A 1 85 ? 0.331 -4.248 -2.279 1.00 83.25 85 ILE A N 1
ATOM 683 C CA . ILE A 1 85 ? -1.114 -4.021 -2.166 1.00 83.25 85 ILE A CA 1
ATOM 684 C C . ILE A 1 85 ? -1.812 -5.297 -1.692 1.00 83.25 85 ILE A C 1
ATOM 686 O O . ILE A 1 85 ? -2.618 -5.236 -0.768 1.00 83.25 85 ILE A O 1
ATOM 690 N N . GLU A 1 86 ? -1.475 -6.464 -2.242 1.00 84.25 86 GLU A N 1
ATOM 691 C CA . GLU A 1 86 ? -2.034 -7.740 -1.780 1.00 84.25 86 GLU A CA 1
ATOM 692 C C . GLU A 1 86 ? -1.729 -7.984 -0.293 1.00 84.25 86 GLU A C 1
ATOM 694 O O . GLU A 1 86 ? -2.622 -8.334 0.487 1.00 84.25 86 GLU A O 1
ATOM 699 N N . ARG A 1 87 ? -0.488 -7.720 0.140 1.00 84.19 87 ARG A N 1
ATOM 7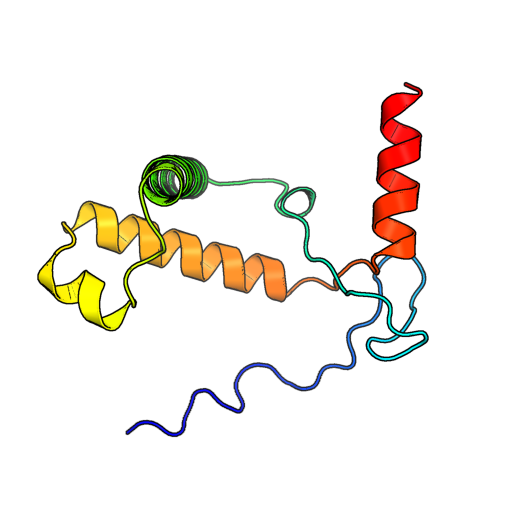00 C CA . ARG A 1 87 ? -0.100 -7.774 1.558 1.00 84.19 87 ARG A CA 1
ATOM 701 C C . ARG A 1 87 ? -0.907 -6.798 2.411 1.00 84.19 87 ARG A C 1
ATOM 703 O O . ARG A 1 87 ? -1.333 -7.173 3.505 1.00 84.19 87 ARG A O 1
ATOM 710 N N . LEU A 1 88 ? -1.121 -5.573 1.941 1.00 83.19 88 LEU A N 1
ATOM 711 C CA . LEU A 1 88 ? -1.894 -4.553 2.650 1.00 83.19 88 LEU A CA 1
ATOM 712 C C . LEU A 1 88 ? -3.371 -4.958 2.798 1.00 83.19 88 LEU A C 1
ATOM 7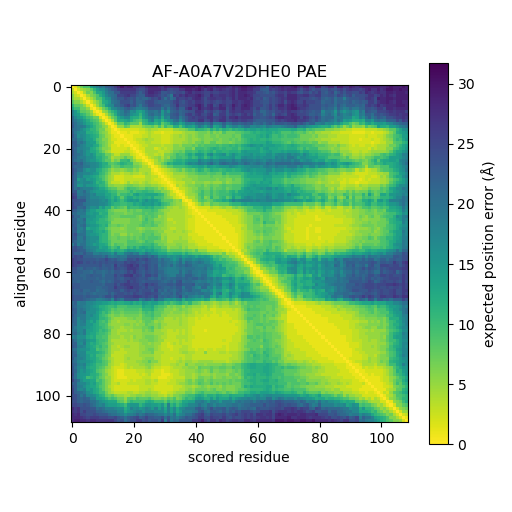14 O O . LEU A 1 88 ? -3.929 -4.893 3.895 1.00 83.19 88 LEU A O 1
ATOM 718 N N . LEU A 1 89 ? -3.985 -5.439 1.716 1.00 82.25 89 LEU A N 1
ATOM 719 C CA . LEU A 1 89 ? -5.385 -5.868 1.679 1.00 82.25 89 LEU A CA 1
ATOM 720 C C . LEU A 1 89 ? -5.633 -7.171 2.452 1.00 82.25 89 LEU A C 1
ATOM 722 O O . LEU A 1 89 ? -6.753 -7.428 2.886 1.00 82.25 89 LEU A O 1
ATOM 726 N N . SER A 1 90 ? -4.594 -7.978 2.692 1.00 81.25 90 SER A N 1
ATOM 727 C CA . SER A 1 90 ? -4.691 -9.165 3.555 1.00 81.25 90 SER A CA 1
ATOM 728 C C . SER A 1 90 ? -4.926 -8.831 5.037 1.00 81.25 90 SER A C 1
ATOM 730 O O . SER A 1 90 ? -5.340 -9.692 5.820 1.00 81.25 90 SER A O 1
ATOM 732 N N . ARG A 1 91 ? -4.660 -7.584 5.448 1.00 80.19 91 ARG A N 1
ATOM 733 C CA . ARG A 1 91 ? -4.844 -7.122 6.826 1.00 80.19 91 ARG A CA 1
ATOM 734 C C . ARG A 1 91 ? -6.249 -6.575 7.027 1.00 80.19 91 ARG A C 1
ATOM 736 O O . ARG A 1 91 ? -6.848 -6.009 6.126 1.00 80.19 91 ARG A O 1
ATOM 743 N N . LYS A 1 92 ? -6.781 -6.715 8.245 1.00 84.12 92 LYS A N 1
ATOM 744 C CA . LYS A 1 92 ? -8.090 -6.138 8.584 1.00 84.12 92 LYS A CA 1
ATOM 745 C C . LYS A 1 92 ? -8.004 -4.611 8.530 1.00 84.12 92 LYS A C 1
ATOM 747 O O . LYS A 1 92 ? -7.184 -4.102 9.281 1.00 84.12 92 LYS A O 1
ATOM 752 N N . PRO A 1 93 ? -8.849 -3.899 7.773 1.00 86.12 93 PRO A N 1
ATOM 753 C CA . PRO A 1 93 ? -8.865 -2.431 7.720 1.00 86.12 93 PRO A CA 1
ATOM 754 C C . PRO A 1 93 ? -9.228 -1.765 9.061 1.00 86.12 93 PRO A C 1
ATOM 756 O O . PRO A 1 93 ? -9.646 -2.414 10.025 1.00 86.12 93 PRO A O 1
ATOM 759 N N . VAL A 1 94 ? -9.083 -0.441 9.136 1.00 87.06 94 VAL A N 1
ATOM 760 C CA . VAL A 1 94 ? -9.614 0.419 10.213 1.00 87.06 94 VAL A CA 1
ATOM 761 C C . VAL A 1 94 ? -10.832 1.175 9.676 1.00 87.06 94 VAL A C 1
ATOM 763 O O . VAL A 1 94 ? -10.788 1.642 8.548 1.00 87.06 94 VAL A O 1
ATOM 766 N N . CYS A 1 95 ? -11.911 1.327 10.449 1.00 88.44 95 CYS A N 1
ATOM 767 C CA . CYS A 1 95 ? -13.009 2.208 10.029 1.00 88.44 95 CYS A CA 1
ATOM 768 C C . CYS A 1 95 ? -12.607 3.686 10.139 1.00 88.44 95 CYS A C 1
ATOM 770 O O . CYS A 1 95 ? -11.827 4.043 11.027 1.00 88.44 95 CYS A O 1
ATOM 772 N N . GLU A 1 96 ? -13.175 4.542 9.294 1.00 86.00 96 GLU A N 1
ATOM 773 C CA . GLU A 1 96 ? -12.895 5.979 9.233 1.00 86.00 96 GLU A CA 1
ATOM 774 C C . GLU A 1 96 ? -12.924 6.618 10.625 1.00 86.00 96 GLU A C 1
ATOM 776 O O . GLU A 1 96 ? -11.930 7.193 11.061 1.00 86.00 96 GLU A O 1
ATOM 781 N N . THR A 1 97 ? -13.987 6.378 11.398 1.00 87.75 97 THR A N 1
ATOM 782 C CA . THR A 1 97 ? -14.117 6.874 12.775 1.00 87.75 97 THR A CA 1
ATOM 783 C C . THR A 1 97 ? -12.904 6.536 13.664 1.00 87.75 97 THR A C 1
ATOM 785 O O . THR A 1 97 ? -12.432 7.371 14.443 1.00 87.75 97 THR A O 1
ATOM 788 N N . CYS A 1 98 ? -12.374 5.309 13.583 1.00 87.56 98 CYS A N 1
ATOM 789 C CA . CYS A 1 98 ? -11.196 4.910 14.360 1.00 87.56 98 CYS A CA 1
ATOM 790 C C . CYS A 1 98 ? -9.906 5.519 13.802 1.00 87.56 98 CYS A C 1
ATOM 792 O O . CYS A 1 98 ? -9.036 5.906 14.587 1.00 87.56 98 CYS A O 1
ATOM 794 N N . PHE A 1 99 ? -9.806 5.636 12.478 1.00 85.88 99 PHE A N 1
ATOM 795 C CA . PHE A 1 99 ? -8.680 6.254 11.791 1.00 85.88 99 PHE A CA 1
ATOM 796 C C . PHE A 1 99 ? -8.547 7.741 12.161 1.00 85.88 99 PHE A C 1
ATOM 798 O O . PHE A 1 99 ? -7.505 8.156 12.673 1.00 85.88 99 PHE A O 1
ATOM 805 N N . THR A 1 100 ? -9.622 8.530 12.045 1.00 84.50 100 THR A N 1
ATOM 806 C CA . THR A 1 100 ? -9.614 9.962 12.394 1.00 84.50 100 THR A CA 1
ATOM 807 C C . THR A 1 100 ? -9.334 10.191 13.879 1.00 84.50 100 THR A C 1
ATOM 809 O O . THR A 1 100 ? -8.684 11.167 14.255 1.00 84.50 100 THR A O 1
ATOM 812 N N . ARG A 1 101 ? -9.815 9.294 14.752 1.00 84.31 101 ARG A N 1
ATOM 813 C CA . ARG A 1 101 ? -9.542 9.366 16.193 1.00 84.31 101 ARG A CA 1
ATOM 814 C C . ARG A 1 101 ? -8.054 9.192 16.491 1.00 84.31 101 ARG A C 1
ATOM 816 O O . ARG A 1 101 ? -7.532 9.944 17.304 1.00 84.31 101 ARG A O 1
ATOM 823 N N . LYS A 1 102 ? -7.374 8.246 15.832 1.00 75.06 102 LYS A N 1
ATOM 824 C CA . LYS A 1 102 ? -5.923 8.058 15.984 1.00 75.06 102 LYS A CA 1
ATOM 825 C C . LYS A 1 102 ? -5.144 9.277 15.492 1.00 75.06 102 LYS A C 1
ATOM 827 O O . LYS A 1 102 ? -4.333 9.782 16.259 1.00 75.06 102 LYS A O 1
ATOM 832 N N . GLY A 1 103 ? -5.467 9.812 14.311 1.00 62.75 103 GLY A N 1
ATOM 833 C CA . GLY A 1 103 ? -4.795 10.999 13.759 1.00 62.75 103 GLY A CA 1
ATOM 834 C C . GLY A 1 103 ? -4.821 12.217 14.692 1.00 62.75 103 GLY A C 1
ATOM 835 O O . GLY A 1 103 ? -3.799 12.858 14.896 1.00 62.75 103 GLY A O 1
ATOM 836 N N . LYS A 1 104 ? -5.946 12.466 15.377 1.00 58.84 104 LYS A N 1
ATOM 837 C CA . LYS A 1 104 ? -6.067 13.557 16.368 1.00 58.84 104 LYS A CA 1
ATOM 838 C C . LYS A 1 104 ? -5.201 13.384 17.620 1.00 58.84 104 LYS A C 1
ATOM 840 O O . LYS A 1 104 ? -4.993 14.349 18.346 1.00 58.84 104 LYS A O 1
ATOM 845 N N . THR A 1 105 ? -4.751 12.166 17.916 1.00 52.84 105 THR A N 1
ATOM 846 C CA . THR A 1 105 ? -3.935 11.882 19.110 1.00 52.84 105 THR A CA 1
ATOM 847 C C . THR A 1 105 ? -2.454 12.157 18.848 1.00 52.84 105 THR A C 1
ATOM 849 O O . THR A 1 105 ? -1.732 12.530 19.766 1.00 52.84 105 THR A O 1
ATOM 852 N N . THR A 1 106 ? -2.012 12.010 17.597 1.00 49.41 106 THR A N 1
ATOM 853 C CA . THR A 1 106 ? -0.615 12.203 17.189 1.00 49.41 106 THR A CA 1
ATOM 854 C C . THR A 1 106 ? -0.228 13.683 17.083 1.00 49.41 106 THR A C 1
ATOM 856 O O . THR A 1 106 ? 0.920 14.016 17.335 1.00 49.41 106 THR A O 1
ATOM 859 N N . ASP A 1 107 ? -1.181 14.583 16.810 1.00 41.22 107 ASP A N 1
ATOM 860 C CA . ASP A 1 107 ? -0.961 16.046 16.780 1.00 41.22 107 ASP A CA 1
ATOM 861 C C . ASP A 1 107 ? -0.817 16.700 18.173 1.00 41.22 107 ASP A C 1
ATOM 863 O O . ASP A 1 107 ? -0.553 17.897 18.282 1.00 41.22 107 ASP A O 1
ATOM 867 N N . LEU A 1 108 ? -1.016 15.941 19.256 1.00 45.22 108 LEU A N 1
ATOM 868 C CA . LEU A 1 108 ? -0.925 16.427 20.642 1.00 45.22 108 LEU A CA 1
ATOM 869 C C . LEU A 1 108 ? 0.320 15.911 21.389 1.00 45.22 108 LEU A C 1
ATOM 871 O O . LEU A 1 108 ? 0.377 16.034 22.614 1.00 45.22 108 LEU A O 1
ATOM 875 N N . SER A 1 109 ? 1.284 15.318 20.674 1.00 39.66 109 SER A N 1
ATOM 876 C CA . SER A 1 109 ? 2.516 14.735 21.237 1.00 39.66 109 SER A CA 1
ATOM 877 C C . SER A 1 109 ? 3.752 15.560 20.901 1.00 39.66 109 SER A C 1
ATOM 879 O O . SER A 1 109 ? 3.906 15.912 19.714 1.00 39.66 109 SER A O 1
#

pLDDT: mean 71.86, std 16.58, range [34.78, 89.69]

Foldseek 3Di:
DPPPPPPPDPPPQFAAPPPRHTPVPPPWDFDQDCVVVVDQDPLLVVLVVVVVVVVVPDDDDDPVVCVVPPDPSNVSSVVSVVVVVVVRVVDRTHTPVRVVVVVVVVVVD

Secondary structure (DSSP, 8-state):
---TTSSSS-----B-TTT-PBTTSTT--EE--GGG-----HHHHHHHHHHHHHHTTSPPPPHHHHHHH--HHHHHHHHHHHHHHHHHHTSPPEEHHHHHHHHHHHTT-

Radius of gyration: 16.95 Å; Cα contacts (8 Å, |Δi|>4): 81; chains: 1; bounding box: 38×31×46 Å

Mean predicted aligned error: 11.62 Å

Solvent-accessible surface area (backbone atoms only — not comparable to full-atom values): 6789 Å² total; per-residue (Å²): 144,84,78,88,75,84,67,79,69,69,89,64,76,46,34,17,66,85,79,58,50,47,65,76,53,92,76,49,52,73,45,76,61,72,86,72,60,82,74,70,49,75,68,47,47,52,25,52,51,53,48,52,63,50,58,76,73,47,81,81,73,54,75,85,57,41,80,82,74,53,54,78,67,54,52,50,29,49,54,47,46,51,54,50,49,53,59,51,68,72,47,69,30,34,31,43,73,60,48,57,53,52,57,64,57,62,79,75,110

Sequence (109 aa):
MGEVLKSKYPMIRNKCRDCGKREGDDSDDFIHTFDELVDLSEDEKKACEWFSEKMTGEALPDITFMGHFCSKEEIIHVFVLENLIERLLSRKPVCETCFTRKGKTTDLS